Protein AF-A0A9P6T793-F1 (afdb_monomer_lite)

Structure (mmCIF, N/CA/C/O backbone):
data_AF-A0A9P6T793-F1
#
_entry.id   AF-A0A9P6T793-F1
#
loop_
_atom_site.group_PDB
_atom_site.id
_atom_site.type_symbol
_atom_site.label_atom_id
_atom_site.label_alt_id
_atom_site.label_comp_id
_atom_site.label_asym_id
_atom_site.label_entity_id
_atom_site.label_seq_id
_atom_site.pdbx_PDB_ins_code
_atom_site.Cartn_x
_atom_site.Cartn_y
_atom_site.Cartn_z
_atom_site.occupancy
_atom_site.B_iso_or_equiv
_atom_site.auth_seq_id
_atom_site.auth_comp_id
_atom_site.auth_asym_id
_atom_site.auth_atom_id
_atom_site.pdbx_PDB_model_num
ATOM 1 N N . MET A 1 1 ? -47.569 -2.067 13.791 1.00 36.16 1 MET A N 1
ATOM 2 C CA . MET A 1 1 ? -46.690 -1.179 14.582 1.00 36.16 1 MET A CA 1
ATOM 3 C C . MET A 1 1 ? -45.266 -1.324 14.057 1.00 36.16 1 MET A C 1
ATOM 5 O O . MET A 1 1 ? -44.635 -2.329 14.329 1.00 36.16 1 MET A O 1
ATOM 9 N N . ALA A 1 2 ? -44.793 -0.389 13.234 1.00 34.06 2 ALA A N 1
ATOM 10 C CA . ALA A 1 2 ? -43.406 -0.347 12.763 1.00 34.06 2 ALA A CA 1
ATOM 11 C C . ALA A 1 2 ? -43.008 1.129 12.680 1.00 34.06 2 ALA A C 1
ATOM 13 O O . ALA A 1 2 ? -43.330 1.826 11.715 1.00 34.06 2 ALA A O 1
ATOM 14 N N . SER A 1 3 ? -42.430 1.637 13.766 1.00 41.25 3 SER A N 1
ATOM 15 C CA . SER A 1 3 ? -42.046 3.039 13.875 1.00 41.25 3 SER A CA 1
ATOM 16 C C . SER A 1 3 ? -40.778 3.279 13.065 1.00 41.25 3 SER A C 1
ATOM 18 O O . SER A 1 3 ? -39.754 2.627 13.253 1.00 41.25 3 SER A O 1
ATOM 20 N N . LYS A 1 4 ? -40.918 4.202 12.117 1.00 40.28 4 LYS A N 1
ATOM 21 C CA . LYS A 1 4 ? -39.930 4.643 11.138 1.00 40.28 4 LYS A CA 1
ATOM 22 C C . LYS A 1 4 ? -38.638 5.082 11.833 1.00 40.28 4 LYS A C 1
ATOM 24 O O . LYS A 1 4 ? -38.672 5.860 12.782 1.00 40.28 4 LYS A O 1
ATOM 29 N N . GLY A 1 5 ? -37.511 4.587 11.326 1.00 37.44 5 GLY A N 1
ATOM 30 C CA . GLY A 1 5 ? -36.183 5.044 11.707 1.00 37.44 5 GLY A CA 1
ATOM 31 C C . GLY A 1 5 ? -35.968 6.483 11.253 1.00 37.44 5 GLY A C 1
ATOM 32 O O . GLY A 1 5 ? -35.900 6.758 10.057 1.00 37.44 5 GLY A O 1
ATOM 33 N N . THR A 1 6 ? -35.844 7.390 12.213 1.00 44.50 6 THR A N 1
ATOM 34 C CA . THR A 1 6 ? -35.349 8.746 11.980 1.00 44.50 6 THR A CA 1
ATOM 35 C C . THR A 1 6 ? -33.855 8.743 12.281 1.00 44.50 6 THR A C 1
ATOM 37 O O . THR A 1 6 ? -33.454 8.727 13.444 1.00 44.50 6 THR A O 1
ATOM 40 N N . CYS A 1 7 ? -33.005 8.749 11.254 1.00 42.16 7 CYS A N 1
ATOM 41 C CA . CYS A 1 7 ? -31.601 9.108 11.428 1.00 42.16 7 CYS A CA 1
ATOM 42 C C . CYS A 1 7 ? -31.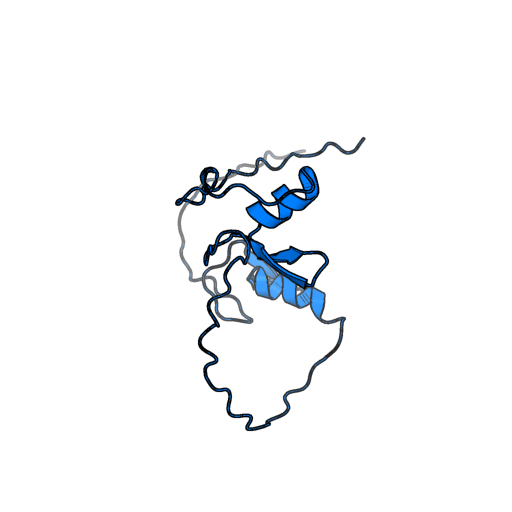507 10.635 11.542 1.00 42.16 7 CYS A C 1
ATOM 44 O O . CYS A 1 7 ? -31.394 11.356 10.553 1.00 42.16 7 CYS A O 1
ATOM 46 N N . ASN A 1 8 ? -31.587 11.133 12.776 1.00 40.97 8 ASN A N 1
ATOM 47 C CA . ASN A 1 8 ? -31.252 12.518 13.068 1.00 40.97 8 ASN A CA 1
ATOM 48 C C . ASN A 1 8 ? -29.737 12.702 12.930 1.00 40.97 8 ASN A C 1
ATOM 50 O O . ASN A 1 8 ? -28.957 12.267 13.776 1.00 40.97 8 ASN A O 1
ATOM 54 N N . ASN A 1 9 ? -29.346 13.381 11.851 1.00 55.94 9 ASN A N 1
ATOM 55 C CA . ASN A 1 9 ? -28.054 14.039 11.716 1.00 55.94 9 ASN A CA 1
ATOM 56 C C . ASN A 1 9 ? -27.981 15.172 12.745 1.00 55.94 9 ASN A C 1
ATOM 58 O O . ASN A 1 9 ? -28.383 16.298 12.462 1.00 55.94 9 ASN A O 1
ATOM 62 N N . ASN A 1 10 ? -27.487 14.872 13.945 1.00 40.34 10 ASN A N 1
ATOM 63 C CA . ASN A 1 10 ? -27.149 15.889 14.931 1.00 40.34 10 ASN A CA 1
ATOM 64 C C . ASN A 1 10 ? -25.674 15.748 15.312 1.00 40.34 10 ASN A C 1
ATOM 66 O O . ASN A 1 10 ? -25.259 14.848 16.040 1.00 40.34 10 ASN A O 1
ATOM 70 N N . LEU A 1 11 ? -24.876 16.625 14.714 1.00 61.06 11 LEU A N 1
ATOM 71 C CA . LEU A 1 11 ? -23.486 16.868 15.056 1.00 61.06 11 LEU A CA 1
ATOM 72 C C . LEU A 1 11 ? -23.424 17.549 16.437 1.00 61.06 11 LEU A C 1
ATOM 74 O O . LEU A 1 11 ? -24.121 18.541 16.634 1.00 61.06 11 LEU A O 1
ATOM 78 N N . LYS A 1 12 ? -22.501 17.072 17.295 1.00 52.62 12 LYS A N 1
ATOM 79 C CA . LYS A 1 12 ? -22.115 17.488 18.677 1.00 52.62 12 LYS A CA 1
ATOM 80 C C . LYS A 1 12 ? -22.649 16.494 19.721 1.00 52.62 12 LYS A C 1
ATOM 82 O O . LYS A 1 12 ? -23.844 16.288 19.823 1.00 52.62 12 LYS A O 1
ATOM 87 N N . VAL A 1 13 ? -21.811 15.795 20.491 1.00 45.38 13 VAL A N 1
ATOM 88 C CA . VAL A 1 13 ? -20.823 16.341 21.436 1.00 45.38 13 VAL A CA 1
ATOM 89 C C . VAL A 1 13 ? -19.547 15.486 21.455 1.00 45.38 13 VAL A C 1
ATOM 91 O O . VAL A 1 13 ? -19.598 14.270 21.606 1.00 45.38 13 VAL A O 1
ATOM 94 N N . ILE A 1 14 ? -18.392 16.144 21.332 1.00 50.97 14 ILE A N 1
ATOM 95 C CA . ILE A 1 14 ? -17.057 15.561 21.506 1.00 50.97 14 ILE A CA 1
ATOM 96 C C . ILE A 1 14 ? -16.823 15.378 23.013 1.00 50.97 14 ILE A C 1
ATOM 98 O O . ILE A 1 14 ? -16.216 16.224 23.663 1.00 50.97 14 ILE A O 1
ATOM 102 N N . THR A 1 15 ? -17.313 14.289 23.598 1.00 55.25 15 THR A N 1
ATOM 103 C CA . THR A 1 15 ? -16.654 13.713 24.776 1.00 55.25 15 THR A CA 1
ATOM 104 C C . THR A 1 15 ? -15.657 12.702 24.227 1.00 55.25 15 THR A C 1
ATOM 106 O O . THR A 1 15 ? -16.036 11.818 23.461 1.00 55.25 15 THR A O 1
ATOM 109 N N . LYS A 1 16 ? -14.359 12.898 24.500 1.00 62.66 16 LYS A N 1
ATOM 110 C CA . LYS A 1 16 ? -13.258 12.085 23.951 1.00 62.66 16 LYS A CA 1
ATOM 111 C C . LYS A 1 16 ? -13.519 10.604 24.224 1.00 62.66 16 LYS A C 1
ATOM 113 O O . LYS A 1 16 ? -13.211 10.106 25.301 1.00 62.66 16 LYS A O 1
ATOM 118 N N . THR A 1 17 ? -14.114 9.905 23.266 1.00 76.25 17 THR A N 1
ATOM 119 C CA . THR A 1 17 ? -14.327 8.470 23.377 1.00 76.25 17 THR A CA 1
ATOM 120 C C . THR A 1 17 ? -12.970 7.835 23.114 1.00 76.25 17 THR A C 1
ATOM 122 O O . THR A 1 17 ? -12.422 7.992 22.026 1.00 76.25 17 THR A O 1
ATOM 125 N N . SER A 1 18 ? -12.379 7.219 24.134 1.00 86.75 18 SER A N 1
ATOM 126 C CA . SER A 1 18 ? -11.096 6.530 24.032 1.00 86.75 18 SER A CA 1
ATOM 127 C C . SER A 1 18 ? -11.289 5.033 24.233 1.00 86.75 18 SER A C 1
ATOM 129 O O . SER A 1 18 ? -12.187 4.581 24.944 1.00 86.75 18 SER A O 1
ATOM 131 N N . CYS A 1 19 ? -10.454 4.245 23.564 1.00 86.62 19 CYS A N 1
ATOM 132 C CA . CYS A 1 19 ? -10.440 2.803 23.745 1.00 86.62 19 CYS A CA 1
ATOM 133 C C . CYS A 1 19 ? -9.941 2.459 25.149 1.00 86.62 19 CYS A C 1
ATOM 135 O O . CYS A 1 19 ? -8.832 2.846 25.510 1.00 86.62 19 CYS A O 1
ATOM 137 N N . VAL A 1 20 ? -10.691 1.655 25.900 1.00 87.69 20 VAL A N 1
ATOM 138 C CA . VAL A 1 20 ? -10.273 1.228 27.249 1.00 87.69 20 VAL A CA 1
ATOM 139 C C . VAL A 1 20 ? -9.021 0.339 27.258 1.00 87.69 20 VAL A C 1
ATOM 141 O O . VAL A 1 20 ? -8.3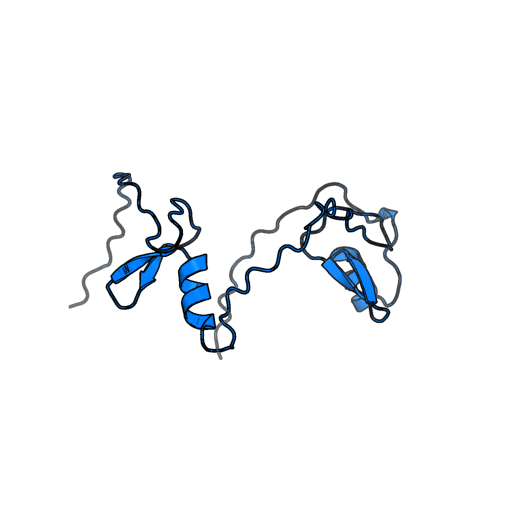55 0.246 28.279 1.00 87.69 20 VAL A O 1
ATOM 144 N N . ASN A 1 21 ? -8.680 -0.300 26.131 1.00 80.88 21 ASN A N 1
ATOM 145 C CA . ASN A 1 21 ? -7.555 -1.240 26.043 1.00 80.88 21 ASN A CA 1
ATOM 146 C C . ASN A 1 21 ? -6.258 -0.613 25.495 1.00 80.88 21 ASN A C 1
ATOM 148 O O . ASN A 1 21 ? -5.172 -1.084 25.803 1.00 80.88 21 ASN A O 1
ATOM 152 N N . CYS A 1 22 ? -6.343 0.429 24.663 1.00 82.12 22 CYS A N 1
ATOM 153 C CA . CYS A 1 22 ? -5.153 1.056 24.064 1.00 82.12 22 CYS A CA 1
ATOM 154 C C . CYS A 1 22 ? -5.143 2.586 24.117 1.00 82.12 22 CYS A C 1
ATOM 156 O O . CYS A 1 22 ? -4.231 3.209 23.584 1.00 82.12 22 CYS A O 1
ATOM 158 N N . GLY A 1 23 ? -6.174 3.209 24.686 1.00 81.56 23 GLY A N 1
ATOM 159 C CA . GLY A 1 23 ? -6.267 4.660 24.818 1.00 81.56 23 GLY A CA 1
ATOM 160 C C . GLY A 1 23 ? -6.478 5.428 23.513 1.00 81.56 23 GLY A C 1
ATOM 161 O O . GLY A 1 23 ? -6.656 6.641 23.581 1.00 81.56 23 GLY A O 1
ATOM 162 N N . THR A 1 24 ? -6.501 4.774 22.339 1.00 79.88 24 THR A N 1
ATOM 163 C CA . THR A 1 24 ? -6.706 5.495 21.072 1.00 79.88 24 THR A CA 1
ATOM 164 C C . THR A 1 24 ? -8.004 6.286 21.120 1.00 79.88 24 THR A C 1
ATOM 166 O O . THR A 1 24 ? -9.023 5.760 21.562 1.00 79.88 24 THR A O 1
ATOM 169 N N . THR A 1 25 ? -7.962 7.532 20.664 1.00 85.62 25 THR A N 1
ATOM 170 C CA . THR A 1 25 ? -9.132 8.402 20.478 1.00 85.62 25 THR A CA 1
ATOM 171 C C . THR A 1 25 ? -9.630 8.393 19.037 1.00 85.62 25 THR A C 1
ATOM 173 O O . THR A 1 25 ? -10.648 9.006 18.726 1.00 85.62 25 THR A O 1
ATOM 176 N N . GLU A 1 26 ? -8.919 7.697 18.150 1.00 79.81 26 GLU A N 1
ATOM 177 C CA . GLU A 1 26 ? -9.219 7.624 16.728 1.00 79.81 26 GLU A CA 1
ATOM 178 C C . GLU A 1 26 ? -9.250 6.166 16.284 1.00 79.81 26 GLU A C 1
ATOM 180 O O . GLU A 1 26 ? -8.320 5.381 16.497 1.00 79.81 26 GLU A O 1
ATOM 185 N N . THR A 1 27 ? -10.360 5.772 15.675 1.00 80.88 27 THR A N 1
ATOM 186 C CA . THR A 1 27 ? -10.518 4.439 15.111 1.00 80.88 27 THR A CA 1
ATOM 187 C C . THR A 1 27 ? -11.584 4.478 14.021 1.00 80.88 27 THR A C 1
ATOM 189 O O . THR A 1 27 ? -12.581 5.185 14.174 1.00 80.88 27 THR A O 1
ATOM 192 N N . PRO A 1 28 ? -11.403 3.745 12.908 1.00 83.69 28 PRO A N 1
ATOM 193 C CA . PRO A 1 28 ? -12.362 3.750 11.803 1.00 83.69 28 PRO A CA 1
ATOM 194 C C . PRO A 1 28 ? -13.733 3.171 12.184 1.00 83.69 28 PRO A C 1
ATOM 196 O O . PRO A 1 28 ? -14.707 3.411 11.476 1.00 83.69 28 PRO A O 1
ATOM 199 N N . LEU A 1 29 ? -13.815 2.411 13.282 1.00 83.19 29 LEU A N 1
ATOM 200 C CA . LEU A 1 29 ? -15.060 1.886 13.830 1.00 83.19 29 LEU A CA 1
ATOM 201 C C . LEU A 1 29 ? -14.911 1.632 15.334 1.00 83.19 29 LEU A C 1
ATOM 203 O O . LEU A 1 29 ? -13.989 0.940 15.765 1.00 83.19 29 LEU A O 1
ATOM 207 N N . TRP A 1 30 ? -15.838 2.160 16.129 1.00 87.25 30 TRP A N 1
ATOM 208 C CA . TRP A 1 30 ? -15.938 1.851 17.554 1.00 87.25 30 TRP A CA 1
ATOM 209 C C . TRP A 1 30 ? -16.756 0.577 17.764 1.00 87.25 30 TRP A C 1
ATOM 211 O O . TRP A 1 30 ? -17.829 0.417 17.182 1.00 87.25 30 TRP A O 1
ATOM 221 N N . ARG A 1 31 ? -16.249 -0.325 18.603 1.00 87.06 31 ARG A N 1
ATOM 222 C CA . ARG A 1 31 ? -16.909 -1.573 19.009 1.00 87.06 31 ARG A CA 1
ATOM 223 C C . ARG A 1 31 ? -17.180 -1.542 20.518 1.00 87.06 31 ARG A C 1
ATOM 225 O O . ARG A 1 31 ? -16.642 -0.692 21.230 1.00 87.06 31 ARG A O 1
ATOM 232 N N . ARG A 1 32 ? -18.015 -2.462 21.006 1.00 86.44 32 ARG A N 1
ATOM 233 C CA . ARG A 1 32 ? -18.242 -2.692 22.441 1.00 86.44 32 ARG A CA 1
ATOM 234 C C . ARG A 1 32 ? -17.802 -4.102 22.810 1.00 86.44 32 ARG A C 1
ATOM 236 O O . ARG A 1 32 ? -18.000 -5.012 22.007 1.00 86.44 32 ARG A O 1
ATOM 243 N N . ASP A 1 33 ? -17.181 -4.257 23.973 1.00 80.50 33 ASP A N 1
ATOM 244 C CA . ASP A 1 33 ? -16.890 -5.576 24.540 1.00 80.50 33 ASP A CA 1
ATOM 245 C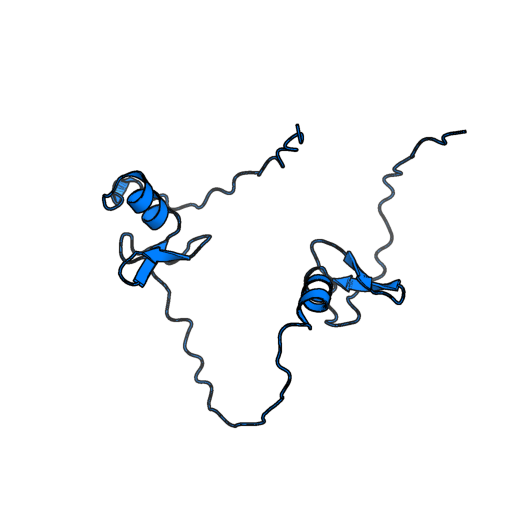 C . ASP A 1 33 ? -18.145 -6.210 25.177 1.00 80.50 33 ASP A C 1
ATOM 247 O O . ASP A 1 33 ? -19.237 -5.632 25.157 1.00 80.50 33 ASP A O 1
ATOM 251 N N . SER A 1 34 ? -17.987 -7.410 25.740 1.00 80.75 34 SER A N 1
ATOM 252 C CA . SER A 1 34 ? -19.041 -8.149 26.450 1.00 80.75 34 SER A CA 1
ATOM 253 C C . SER A 1 34 ? -19.566 -7.440 27.705 1.00 80.75 34 SER A C 1
ATOM 255 O O . SER A 1 34 ? -20.652 -7.767 28.170 1.00 80.75 34 SER A O 1
ATOM 257 N N . GLU A 1 35 ? -18.826 -6.467 28.241 1.00 80.81 35 GLU A N 1
ATOM 258 C CA . GLU A 1 35 ? -19.213 -5.633 29.388 1.00 80.81 35 GLU A CA 1
ATOM 259 C C . GLU A 1 35 ? -19.800 -4.275 28.948 1.00 80.81 35 GLU A C 1
ATOM 261 O O . GLU A 1 35 ? -20.157 -3.440 29.779 1.00 80.81 35 GLU A O 1
ATOM 266 N N . GLY A 1 36 ? -19.911 -4.029 27.637 1.00 80.25 36 GLY A N 1
ATOM 267 C CA . GLY A 1 36 ? -20.450 -2.798 27.060 1.00 80.25 36 GLY A CA 1
ATOM 268 C C . GLY A 1 36 ? -19.465 -1.623 26.980 1.00 80.25 36 GLY A C 1
ATOM 269 O O . GLY A 1 36 ? -19.875 -0.529 26.556 1.00 80.25 36 GLY A O 1
ATOM 270 N N . LYS A 1 37 ? -18.186 -1.819 27.332 1.00 84.38 37 LYS A N 1
ATOM 271 C CA . LYS A 1 37 ? -17.134 -0.790 27.286 1.00 84.38 37 LYS A CA 1
ATOM 272 C C . LYS A 1 37 ? -16.666 -0.540 25.856 1.00 84.38 37 LYS A C 1
ATOM 274 O O . LYS A 1 37 ? -16.607 -1.440 25.020 1.00 84.38 37 LYS A O 1
ATOM 279 N N . THR A 1 38 ? -16.313 0.713 25.577 1.00 86.81 38 THR A N 1
ATOM 280 C CA . THR A 1 38 ? -15.922 1.152 24.235 1.00 86.81 38 THR A CA 1
ATOM 281 C C . THR A 1 38 ? -14.484 0.748 23.910 1.00 86.81 38 THR A C 1
ATOM 283 O O . THR A 1 38 ? -13.532 1.163 24.575 1.00 86.81 38 THR A O 1
ATOM 286 N N . ILE A 1 39 ? -14.322 -0.020 22.836 1.00 89.69 39 ILE A N 1
ATOM 287 C CA . ILE A 1 39 ? -13.028 -0.475 22.320 1.00 89.69 39 ILE A CA 1
ATOM 288 C C . ILE A 1 39 ? -12.874 -0.093 20.846 1.00 89.69 39 ILE A C 1
ATOM 290 O O . ILE A 1 39 ? -13.850 0.034 20.105 1.00 89.69 39 ILE A O 1
ATOM 294 N N . CYS A 1 40 ? -11.638 0.109 20.395 1.00 90.19 40 CYS A N 1
ATOM 295 C CA . CYS A 1 40 ? -11.366 0.430 18.996 1.00 90.19 40 CYS A CA 1
ATOM 296 C C . CYS A 1 40 ? -11.464 -0.804 18.088 1.00 90.19 40 CYS A C 1
ATOM 298 O O . CYS A 1 40 ? -11.386 -1.937 18.569 1.00 90.19 40 CYS A O 1
ATOM 300 N N . ASN A 1 41 ? -11.573 -0.598 16.769 1.00 84.50 41 ASN A N 1
ATOM 301 C CA . ASN A 1 41 ? -11.657 -1.698 15.804 1.00 84.50 41 ASN A CA 1
ATOM 302 C C . ASN A 1 41 ? -10.493 -2.691 15.949 1.00 84.50 41 ASN A C 1
ATOM 304 O O . ASN A 1 41 ? -10.720 -3.893 15.967 1.00 84.50 41 ASN A O 1
ATOM 308 N N . ALA A 1 42 ? -9.268 -2.184 16.133 1.00 82.94 42 ALA A N 1
ATOM 309 C CA . ALA A 1 42 ? -8.077 -3.013 16.303 1.00 82.94 42 ALA A CA 1
ATOM 310 C C . ALA A 1 42 ? -8.120 -3.843 17.598 1.00 82.94 42 ALA A C 1
ATOM 312 O O . ALA A 1 42 ? -7.780 -5.020 17.591 1.00 82.94 42 ALA A O 1
ATOM 313 N N . CYS A 1 43 ? -8.571 -3.263 18.715 1.00 82.44 43 CYS A N 1
ATOM 314 C CA . CYS A 1 43 ? -8.699 -3.999 19.974 1.00 82.44 43 CYS A CA 1
ATOM 315 C C . CYS A 1 43 ? -9.855 -5.003 19.950 1.00 82.44 43 CYS A C 1
ATOM 317 O O . CYS A 1 43 ? -9.720 -6.066 20.545 1.00 82.44 43 CYS A O 1
ATOM 319 N N . GLY A 1 44 ? -10.953 -4.692 19.256 1.00 82.62 44 GLY A N 1
ATOM 320 C CA . GLY A 1 44 ? -12.064 -5.625 19.069 1.00 82.62 44 GLY A CA 1
ATOM 321 C C . GLY A 1 44 ? -11.696 -6.808 18.179 1.00 82.62 44 GLY A C 1
ATOM 322 O O . GLY A 1 44 ? -12.008 -7.941 18.521 1.00 82.62 44 GLY A O 1
ATOM 323 N N . GLU A 1 45 ? -10.966 -6.574 17.088 1.00 74.75 45 GLU A N 1
ATOM 324 C CA . GLU A 1 45 ? -10.471 -7.653 16.220 1.00 74.75 45 GLU A CA 1
ATOM 325 C C . GLU A 1 45 ? -9.385 -8.502 16.906 1.00 74.75 45 GLU A C 1
ATOM 327 O O . GLU A 1 45 ? -9.315 -9.710 16.689 1.00 74.75 45 GLU A O 1
ATOM 332 N N . ASN A 1 46 ? -8.582 -7.911 17.799 1.00 66.19 46 ASN A N 1
ATOM 333 C CA . ASN A 1 46 ? -7.623 -8.654 18.625 1.00 66.19 46 ASN A CA 1
ATOM 334 C C . ASN A 1 46 ? -8.284 -9.477 19.747 1.00 66.19 46 ASN A C 1
ATOM 336 O O . ASN A 1 46 ? -7.662 -10.415 20.245 1.00 66.19 46 ASN A O 1
ATOM 340 N N . TYR A 1 47 ? -9.521 -9.158 20.146 1.00 62.19 47 TYR A N 1
ATOM 341 C CA . TYR A 1 47 ? -10.266 -9.926 21.151 1.00 62.19 47 TYR A CA 1
ATOM 342 C C . TYR A 1 47 ? -10.648 -11.323 20.628 1.00 62.19 47 TYR A C 1
ATOM 344 O O . TYR A 1 47 ? -10.640 -12.286 21.388 1.00 62.19 47 TYR A O 1
ATOM 352 N N . ASP A 1 48 ? -10.878 -11.443 19.317 1.00 55.03 48 ASP A N 1
ATOM 353 C CA . ASP A 1 48 ? -11.262 -12.685 18.624 1.00 55.03 48 ASP A CA 1
ATOM 354 C C . ASP A 1 48 ? -10.052 -13.588 18.283 1.00 55.03 48 ASP A C 1
ATOM 356 O O . ASP A 1 48 ? -10.173 -14.779 18.017 1.00 55.03 48 ASP A O 1
ATOM 360 N N . ARG A 1 49 ? -8.825 -13.048 18.339 1.00 52.03 49 ARG A N 1
ATOM 361 C CA . ARG A 1 49 ? -7.591 -13.806 18.048 1.00 52.03 49 ARG A CA 1
ATOM 362 C C . ARG A 1 49 ? -6.943 -14.490 19.252 1.00 52.03 49 ARG A C 1
ATOM 364 O O . ARG A 1 49 ? -5.934 -15.169 19.084 1.00 52.03 49 ARG A O 1
ATOM 371 N N . ARG A 1 50 ? -7.503 -14.363 20.459 1.00 54.78 50 ARG A N 1
ATOM 372 C CA . ARG A 1 50 ? -6.914 -14.946 21.683 1.00 54.78 50 ARG A CA 1
ATOM 373 C C . ARG A 1 50 ? -7.061 -16.469 21.825 1.00 54.78 50 ARG A C 1
ATOM 375 O O . ARG A 1 50 ? -6.559 -17.011 22.802 1.00 54.78 50 ARG A O 1
ATOM 382 N N . LEU A 1 51 ? -7.665 -17.173 20.862 1.00 54.03 51 LEU A N 1
ATOM 383 C CA . LEU A 1 51 ? -7.696 -18.647 20.836 1.00 54.03 51 LEU A CA 1
ATOM 384 C C . LEU A 1 51 ? -6.645 -19.298 19.920 1.00 54.03 51 LEU A C 1
ATOM 386 O O . LEU A 1 51 ? -6.692 -20.505 19.707 1.00 54.03 51 LEU A O 1
ATOM 390 N N . ILE A 1 52 ? -5.652 -18.549 19.430 1.00 50.31 52 ILE A N 1
ATOM 391 C CA . ILE A 1 52 ? -4.418 -19.146 18.897 1.00 50.31 52 ILE A CA 1
ATOM 392 C C . ILE A 1 52 ? -3.235 -18.537 19.658 1.00 50.31 52 ILE A C 1
ATOM 394 O O . ILE A 1 52 ? -2.752 -17.459 19.328 1.00 50.31 52 ILE A O 1
ATOM 398 N N . SER A 1 53 ? -2.866 -19.237 20.738 1.00 45.53 53 SER A N 1
ATOM 399 C CA . SER A 1 53 ? -1.544 -19.331 21.389 1.00 45.53 53 SER A CA 1
ATOM 400 C C . SER A 1 53 ? -0.463 -18.385 20.832 1.00 45.53 53 SER A C 1
ATOM 402 O O . SER A 1 53 ? -0.062 -18.533 19.681 1.00 45.53 53 SER A O 1
ATOM 404 N N . THR A 1 54 ? 0.113 -17.454 21.591 1.00 44.66 54 THR A N 1
ATOM 405 C CA . THR A 1 54 ? 0.811 -17.694 22.863 1.00 44.66 54 THR A CA 1
ATOM 406 C C . THR A 1 54 ? 0.960 -16.398 23.688 1.00 44.66 54 THR A C 1
ATOM 408 O O . THR A 1 54 ? 1.178 -15.326 23.120 1.00 44.66 54 THR A O 1
ATOM 411 N N . PRO A 1 55 ? 0.909 -16.467 25.031 1.00 60.72 55 PRO A N 1
ATOM 412 C CA . PRO A 1 55 ? 1.383 -15.414 25.921 1.00 60.72 55 PRO A CA 1
ATOM 413 C C . PRO A 1 55 ? 2.740 -15.816 26.521 1.00 60.72 55 PRO A C 1
ATOM 415 O O . PRO A 1 55 ? 2.804 -16.840 27.189 1.00 60.72 55 PRO A O 1
ATOM 418 N N . PHE A 1 56 ? 3.807 -15.029 26.358 1.00 40.78 56 PHE A N 1
ATOM 419 C CA . PHE A 1 56 ? 4.814 -14.918 27.423 1.00 40.78 56 PHE A CA 1
ATOM 420 C C . PHE A 1 56 ? 5.745 -13.724 27.202 1.00 40.78 56 PHE A C 1
ATOM 422 O O . PHE A 1 56 ? 6.532 -13.676 26.261 1.00 40.78 56 PHE A O 1
ATOM 429 N N . THR A 1 57 ? 5.657 -12.762 28.111 1.00 48.56 57 THR A N 1
ATOM 430 C CA . THR A 1 57 ? 6.727 -11.821 28.429 1.00 48.56 57 THR A CA 1
ATOM 431 C C . THR A 1 57 ? 7.976 -12.610 28.825 1.00 48.56 57 THR A C 1
ATOM 433 O O . THR A 1 57 ? 8.024 -13.171 29.917 1.00 48.56 57 THR A O 1
ATOM 436 N N . PHE A 1 58 ? 8.982 -12.662 27.954 1.00 41.53 58 PHE A N 1
ATOM 437 C CA . PHE A 1 58 ? 10.330 -13.081 28.324 1.00 41.53 58 PHE A CA 1
ATOM 438 C C . PHE A 1 58 ? 11.230 -11.850 28.236 1.00 41.53 58 PHE A C 1
ATOM 440 O O . PHE A 1 58 ? 11.468 -11.325 27.149 1.00 41.53 58 PHE A O 1
ATOM 447 N N . SER A 1 59 ? 11.661 -11.343 29.391 1.00 51.84 59 SER A N 1
ATOM 448 C CA . SER A 1 59 ? 12.660 -10.281 29.487 1.00 51.84 59 SER A CA 1
ATOM 449 C C . SER A 1 59 ? 13.991 -10.830 28.984 1.00 51.84 59 SER A C 1
ATOM 451 O O . SER A 1 59 ? 14.698 -11.513 29.720 1.00 51.84 59 SER A O 1
ATOM 453 N N . PHE A 1 60 ? 14.313 -10.571 27.721 1.00 42.59 60 PHE A N 1
ATOM 454 C CA . PHE A 1 60 ? 15.624 -10.858 27.158 1.00 42.59 60 PHE A CA 1
ATOM 455 C C . PHE A 1 60 ? 16.177 -9.573 26.549 1.00 42.59 60 PHE A C 1
ATOM 457 O O . PHE A 1 60 ? 15.553 -8.988 25.662 1.00 42.59 60 PHE A O 1
ATOM 464 N N . GLU A 1 61 ? 17.332 -9.130 27.047 1.00 49.44 61 GLU A N 1
ATOM 465 C CA . GLU A 1 61 ? 18.104 -7.996 26.530 1.00 49.44 61 GLU A CA 1
ATOM 466 C C . GLU A 1 61 ? 18.719 -8.341 25.164 1.00 49.44 61 GLU A C 1
ATOM 468 O O . GLU A 1 61 ? 19.933 -8.445 25.006 1.00 49.44 61 GLU A O 1
ATOM 473 N N . PHE A 1 62 ? 17.883 -8.546 24.144 1.00 43.66 62 PHE A N 1
ATOM 474 C CA . PHE A 1 62 ? 18.365 -8.502 22.771 1.00 43.66 62 PHE A CA 1
ATOM 475 C C . PHE A 1 62 ? 18.413 -7.042 22.346 1.00 43.66 62 PHE A C 1
ATOM 477 O O . PHE A 1 62 ? 17.376 -6.404 22.167 1.00 43.66 62 PHE A O 1
ATOM 484 N N . GLY A 1 63 ? 19.638 -6.535 22.189 1.00 47.72 63 GLY A N 1
ATOM 485 C CA . GLY A 1 63 ? 19.926 -5.309 21.460 1.00 47.72 63 GLY A CA 1
ATOM 486 C C . GLY A 1 63 ? 19.243 -5.353 20.098 1.00 47.72 63 GLY A C 1
ATOM 487 O O . GLY A 1 63 ? 19.732 -5.966 19.153 1.00 47.72 63 GLY A O 1
ATOM 488 N N . GLY A 1 64 ? 18.071 -4.733 20.023 1.00 41.72 64 GLY A N 1
ATOM 489 C CA . GLY A 1 64 ? 17.384 -4.445 18.784 1.00 41.72 64 GLY A CA 1
ATOM 490 C C . GLY A 1 64 ? 18.011 -3.196 18.209 1.00 41.72 64 GLY A C 1
ATOM 491 O O . GLY A 1 64 ? 17.515 -2.097 18.442 1.00 41.72 64 GLY A O 1
ATOM 492 N N . GLU A 1 65 ? 19.119 -3.381 17.492 1.00 44.50 65 GLU A N 1
ATOM 493 C CA . GLU A 1 65 ? 19.517 -2.469 16.430 1.00 44.50 65 GLU A CA 1
ATOM 494 C C . GLU A 1 65 ? 18.244 -2.037 15.701 1.00 44.50 65 GLU A C 1
ATOM 496 O O . GLU A 1 65 ? 17.428 -2.876 15.300 1.00 44.50 65 GLU A O 1
ATOM 501 N N . GLU A 1 66 ? 18.032 -0.727 15.595 1.00 53.91 66 GLU A N 1
ATOM 502 C CA . GLU A 1 66 ? 17.105 -0.170 14.629 1.00 53.91 66 GLU A CA 1
ATOM 503 C C . GLU A 1 66 ? 17.594 -0.680 13.273 1.00 53.91 66 GLU A C 1
ATOM 505 O O . GLU A 1 66 ? 18.446 -0.067 12.634 1.00 53.91 66 GLU A O 1
ATOM 510 N N . VAL A 1 67 ? 17.116 -1.856 12.852 1.00 50.97 67 VAL A N 1
ATOM 511 C CA . VAL A 1 67 ? 17.289 -2.314 11.484 1.00 50.97 67 VAL A CA 1
ATOM 512 C C . VAL A 1 67 ? 16.449 -1.332 10.704 1.00 50.97 67 VAL A C 1
ATOM 514 O O . VAL A 1 67 ? 15.241 -1.525 10.546 1.00 50.97 67 VAL A O 1
ATOM 517 N N . ALA A 1 68 ? 17.095 -0.231 10.320 1.00 52.47 68 ALA A N 1
ATOM 518 C CA . ALA A 1 68 ? 16.585 0.804 9.458 1.00 52.47 68 ALA A CA 1
ATOM 519 C C . ALA A 1 68 ? 15.835 0.072 8.366 1.00 52.47 68 ALA A C 1
ATOM 521 O O . ALA A 1 68 ? 16.484 -0.609 7.573 1.00 52.47 68 ALA A O 1
ATOM 522 N N . LEU A 1 69 ? 14.495 0.113 8.445 1.00 54.56 69 LEU A N 1
ATOM 523 C CA . LEU A 1 69 ? 13.550 -0.667 7.651 1.00 54.56 69 LEU A CA 1
ATOM 524 C C . LEU A 1 69 ? 14.114 -0.809 6.248 1.00 54.56 69 LEU A C 1
ATOM 526 O O . LEU A 1 69 ? 13.980 0.115 5.441 1.00 54.56 69 LEU A O 1
ATOM 530 N N . GLY A 1 70 ? 14.821 -1.923 6.013 1.00 53.84 70 GLY A N 1
ATOM 531 C CA . GLY A 1 70 ? 15.669 -2.078 4.841 1.00 53.84 70 GLY A CA 1
ATOM 532 C C . GLY A 1 70 ? 14.757 -1.862 3.663 1.00 53.84 70 GLY A C 1
ATOM 533 O O . GLY A 1 70 ? 13.771 -2.588 3.545 1.00 53.84 70 GLY A O 1
ATOM 534 N N . ALA A 1 71 ? 14.977 -0.773 2.924 1.00 67.38 71 ALA A N 1
ATOM 535 C CA . ALA A 1 71 ? 13.964 -0.185 2.064 1.00 67.38 71 ALA A CA 1
ATOM 536 C C . ALA A 1 71 ? 13.489 -1.223 1.045 1.00 67.38 71 ALA A C 1
ATOM 538 O O . ALA A 1 71 ? 14.106 -1.386 -0.007 1.00 67.38 71 ALA A O 1
ATOM 539 N N . THR A 1 72 ? 12.411 -1.938 1.386 1.00 82.19 72 THR A N 1
ATOM 540 C CA . THR A 1 72 ? 11.885 -3.023 0.564 1.00 82.19 72 THR A CA 1
ATOM 541 C C . THR A 1 72 ? 11.608 -2.438 -0.807 1.00 82.19 72 THR A C 1
ATOM 543 O O . THR A 1 72 ? 10.902 -1.437 -0.951 1.00 82.19 72 THR A O 1
ATOM 546 N N . CYS A 1 73 ? 12.275 -2.986 -1.816 1.00 89.12 73 CYS A N 1
ATOM 547 C CA . CYS A 1 73 ? 12.198 -2.506 -3.178 1.00 89.12 73 CYS A CA 1
ATOM 548 C C . CYS A 1 73 ? 11.756 -3.657 -4.070 1.00 89.12 73 CYS A C 1
ATOM 550 O O . CYS A 1 73 ? 12.067 -4.823 -3.845 1.00 89.12 73 CYS A O 1
ATOM 552 N N . CYS A 1 74 ? 10.943 -3.335 -5.066 1.00 89.38 74 CYS A N 1
ATOM 553 C CA . CYS A 1 74 ? 10.540 -4.330 -6.042 1.00 89.38 74 CYS A CA 1
ATOM 554 C C . CYS A 1 74 ? 11.720 -4.660 -6.953 1.00 89.38 74 CYS A C 1
ATOM 556 O O . CYS A 1 74 ? 12.219 -3.760 -7.621 1.00 89.38 74 CYS A O 1
ATOM 558 N N . GLU A 1 75 ? 12.065 -5.933 -7.093 1.00 88.81 75 GLU A N 1
ATOM 559 C CA . GLU A 1 75 ? 13.186 -6.355 -7.947 1.00 88.81 75 GLU A CA 1
ATOM 560 C C . GLU A 1 75 ? 12.948 -6.057 -9.436 1.00 88.81 75 GLU A C 1
ATOM 562 O O . GLU A 1 75 ? 13.867 -5.727 -10.171 1.00 88.81 75 GLU A O 1
ATOM 567 N N . ASN A 1 76 ? 11.690 -6.070 -9.886 1.00 87.31 76 ASN A N 1
ATOM 568 C CA . ASN A 1 76 ? 11.362 -5.795 -11.284 1.00 87.31 76 ASN A CA 1
ATOM 569 C C . ASN A 1 76 ? 11.343 -4.297 -11.653 1.00 87.31 76 ASN A C 1
ATOM 571 O O . ASN A 1 76 ? 11.683 -3.944 -12.775 1.00 87.31 76 ASN A O 1
ATOM 575 N N . CYS A 1 77 ? 10.890 -3.409 -10.760 1.00 87.12 77 CYS A N 1
ATOM 576 C CA . CYS A 1 77 ? 10.684 -1.989 -11.105 1.00 87.12 77 CYS A CA 1
ATOM 577 C C . CYS A 1 77 ? 11.300 -0.986 -10.122 1.00 87.12 77 CYS A C 1
ATOM 579 O O . CYS A 1 77 ? 11.066 0.224 -10.246 1.00 87.12 77 CYS A O 1
ATOM 581 N N . GLY A 1 78 ? 12.004 -1.469 -9.099 1.00 88.00 78 GLY A N 1
ATOM 582 C CA . GLY A 1 78 ? 12.668 -0.670 -8.071 1.00 88.00 78 GLY A CA 1
ATOM 583 C C . GLY A 1 78 ? 11.736 0.188 -7.214 1.00 88.00 78 GLY A C 1
ATOM 584 O O . GLY A 1 78 ? 12.204 1.081 -6.514 1.00 88.00 78 GLY A O 1
ATOM 585 N N . THR A 1 79 ? 10.408 0.009 -7.288 1.00 87.31 79 THR A N 1
ATOM 586 C CA . THR A 1 79 ? 9.501 0.821 -6.464 1.00 87.31 79 THR A CA 1
ATOM 587 C C . THR A 1 79 ? 9.722 0.499 -4.996 1.00 87.31 79 THR A C 1
ATOM 589 O O . THR A 1 79 ? 9.748 -0.673 -4.637 1.00 87.31 79 THR A O 1
ATOM 592 N N . LYS A 1 80 ? 9.859 1.541 -4.174 1.00 89.56 80 LYS A N 1
ATOM 593 C CA . LYS A 1 80 ? 9.935 1.453 -2.707 1.00 89.56 80 LYS A CA 1
ATOM 594 C C . LYS A 1 80 ? 8.569 1.648 -2.046 1.00 89.56 80 LYS A C 1
ATOM 596 O O . LYS A 1 80 ? 8.412 1.502 -0.843 1.00 89.56 80 LYS A O 1
ATOM 601 N N . THR A 1 81 ? 7.559 1.991 -2.844 1.00 85.06 81 THR A N 1
ATOM 602 C CA . THR A 1 81 ? 6.194 2.221 -2.379 1.00 85.06 81 THR A CA 1
ATOM 603 C C . THR A 1 81 ? 5.245 1.324 -3.158 1.00 85.06 81 THR A C 1
ATOM 605 O O . THR A 1 81 ? 5.221 1.322 -4.393 1.00 85.06 81 THR A O 1
ATOM 608 N N . THR A 1 82 ? 4.446 0.550 -2.434 1.00 88.12 82 THR A N 1
ATOM 609 C CA . THR A 1 82 ? 3.389 -0.295 -2.990 1.00 88.12 82 THR A CA 1
ATOM 610 C C . THR A 1 82 ? 2.310 -0.495 -1.929 1.00 88.12 82 THR A C 1
ATOM 612 O O . THR A 1 82 ? 2.635 -0.582 -0.749 1.00 88.12 82 THR A O 1
ATOM 615 N N . PRO A 1 83 ? 1.023 -0.577 -2.307 1.00 86.62 83 PRO A N 1
ATOM 616 C CA . PRO A 1 83 ? -0.049 -0.856 -1.350 1.00 86.62 83 PRO A CA 1
ATOM 617 C C . PRO A 1 83 ? -0.002 -2.285 -0.786 1.00 86.62 83 PRO A C 1
ATOM 619 O O . PRO A 1 83 ? -0.635 -2.562 0.223 1.00 86.62 83 PRO A O 1
ATOM 622 N N . LEU A 1 84 ? 0.692 -3.199 -1.468 1.00 87.81 84 LEU A N 1
ATOM 623 C CA . LEU A 1 84 ? 0.885 -4.581 -1.042 1.00 87.81 84 LEU A CA 1
ATOM 624 C C . LEU A 1 84 ? 2.208 -5.093 -1.612 1.00 87.81 84 LEU A C 1
ATOM 626 O O . LEU A 1 84 ? 2.469 -4.936 -2.812 1.00 87.81 84 LEU A O 1
ATOM 630 N N . TRP A 1 85 ? 3.026 -5.700 -0.763 1.00 90.81 85 TRP A N 1
ATOM 631 C CA . TRP A 1 85 ? 4.198 -6.462 -1.179 1.00 90.81 85 TRP A CA 1
ATOM 632 C C . TRP A 1 85 ? 3.784 -7.895 -1.504 1.00 90.81 85 TRP A C 1
ATOM 634 O O . TRP A 1 85 ? 2.971 -8.494 -0.802 1.00 90.81 85 TRP A O 1
ATOM 644 N N . ARG A 1 86 ? 4.305 -8.427 -2.604 1.00 91.44 86 ARG A N 1
ATOM 645 C CA . ARG A 1 86 ? 4.112 -9.810 -3.043 1.00 91.44 86 ARG A CA 1
ATOM 646 C C . ARG A 1 86 ? 5.470 -10.503 -3.081 1.00 91.44 86 ARG A C 1
ATOM 648 O O . ARG A 1 86 ? 6.490 -9.841 -3.250 1.00 91.44 86 ARG A O 1
ATOM 655 N N . ARG A 1 87 ? 5.458 -11.827 -2.964 1.00 89.06 87 ARG A N 1
ATOM 656 C CA . ARG A 1 87 ? 6.599 -12.686 -3.286 1.00 89.06 87 ARG A CA 1
ATOM 657 C C . ARG A 1 87 ? 6.270 -13.463 -4.555 1.00 89.06 87 ARG A C 1
ATOM 659 O O . ARG A 1 87 ? 5.110 -13.849 -4.731 1.00 89.06 87 ARG A O 1
ATOM 666 N N . ASP A 1 88 ? 7.228 -13.589 -5.463 1.00 80.00 88 ASP A N 1
ATOM 667 C CA . ASP A 1 88 ? 7.077 -14.465 -6.627 1.00 80.00 88 ASP A CA 1
ATOM 668 C C . ASP A 1 88 ? 7.338 -15.939 -6.253 1.00 80.00 88 ASP A C 1
ATOM 670 O O . ASP A 1 88 ? 7.525 -16.262 -5.078 1.00 80.00 88 ASP A O 1
ATOM 674 N N . GLY A 1 89 ? 7.299 -16.842 -7.241 1.00 79.56 89 GLY A N 1
ATOM 675 C CA . GLY A 1 89 ? 7.536 -18.276 -7.025 1.00 79.56 89 GLY A CA 1
ATOM 676 C C . GLY A 1 89 ? 8.961 -18.618 -6.574 1.00 79.56 89 GLY A C 1
ATOM 677 O O . GLY A 1 89 ? 9.173 -19.687 -6.017 1.00 79.56 89 GLY A O 1
ATOM 678 N N . GLU A 1 90 ? 9.910 -17.700 -6.758 1.00 80.69 90 GLU A N 1
ATOM 679 C CA . GLU A 1 90 ? 11.307 -17.826 -6.326 1.00 80.69 90 GLU A CA 1
ATOM 680 C C . GLU A 1 90 ? 11.552 -17.121 -4.977 1.00 80.69 90 GLU A C 1
ATOM 682 O O . GLU A 1 90 ? 12.664 -17.117 -4.459 1.00 80.69 90 GLU A O 1
ATOM 687 N N . GLY A 1 91 ? 10.513 -16.524 -4.378 1.00 84.12 91 GLY A N 1
ATOM 688 C CA . GLY A 1 91 ? 10.595 -15.813 -3.102 1.00 84.12 91 GLY A CA 1
ATOM 689 C C . GLY A 1 91 ? 11.057 -14.353 -3.201 1.00 84.12 91 GLY A C 1
ATOM 690 O O . GLY A 1 91 ? 11.114 -13.678 -2.162 1.00 84.12 91 GLY A O 1
ATOM 691 N N . ARG A 1 92 ? 11.310 -13.849 -4.418 1.00 86.31 92 ARG A N 1
ATOM 692 C CA . ARG A 1 92 ? 11.755 -12.477 -4.712 1.00 86.31 92 ARG A CA 1
ATOM 693 C C . ARG A 1 92 ? 10.689 -11.443 -4.384 1.00 86.31 92 ARG A C 1
ATOM 695 O O . ARG A 1 92 ? 9.484 -11.682 -4.533 1.00 86.31 92 ARG A O 1
ATOM 702 N N . VAL A 1 93 ? 11.123 -10.262 -3.955 1.00 89.75 93 VAL A N 1
ATOM 703 C CA . VAL A 1 93 ? 10.234 -9.176 -3.526 1.00 89.75 93 VAL A CA 1
ATOM 704 C C . VAL A 1 93 ? 9.694 -8.422 -4.741 1.00 89.75 93 VAL A C 1
ATOM 706 O O . VAL A 1 93 ? 10.409 -7.751 -5.489 1.00 89.75 93 VAL A O 1
ATOM 709 N N . ALA A 1 94 ? 8.375 -8.465 -4.915 1.00 90.94 94 ALA A N 1
ATOM 710 C CA . ALA A 1 94 ? 7.675 -7.789 -5.996 1.00 90.94 94 ALA A CA 1
ATOM 711 C C . ALA A 1 94 ? 6.611 -6.821 -5.463 1.00 90.94 94 ALA A C 1
ATOM 713 O O . ALA A 1 94 ? 5.897 -7.094 -4.499 1.00 90.94 94 ALA A O 1
ATOM 714 N N . CYS A 1 95 ? 6.435 -5.677 -6.128 1.00 92.62 95 CYS A N 1
ATOM 715 C CA . CYS A 1 95 ? 5.291 -4.815 -5.846 1.00 92.62 95 CYS A CA 1
ATOM 716 C C . CYS A 1 95 ? 3.989 -5.451 -6.347 1.00 92.62 95 CYS A C 1
ATOM 718 O O . CYS A 1 95 ? 3.996 -6.313 -7.232 1.00 92.62 95 CYS A O 1
ATOM 720 N N . ASN A 1 96 ? 2.850 -4.964 -5.849 1.00 93.19 96 ASN A N 1
ATOM 721 C CA . ASN A 1 96 ? 1.539 -5.495 -6.215 1.00 93.19 96 ASN A CA 1
ATOM 722 C C . ASN A 1 96 ? 1.320 -5.517 -7.734 1.00 93.19 96 ASN A C 1
ATOM 724 O O . ASN A 1 96 ? 0.794 -6.486 -8.266 1.00 93.19 96 ASN A O 1
ATOM 728 N N . ALA A 1 97 ? 1.738 -4.463 -8.434 1.00 90.12 97 ALA A N 1
ATOM 729 C CA . ALA A 1 97 ? 1.520 -4.360 -9.869 1.00 90.12 97 ALA A CA 1
ATOM 730 C C . ALA A 1 97 ? 2.422 -5.306 -10.682 1.00 90.12 97 ALA A C 1
ATOM 732 O O . ALA A 1 97 ? 1.941 -5.904 -11.637 1.00 90.12 97 ALA A O 1
ATOM 733 N N . CYS A 1 98 ? 3.694 -5.475 -10.306 1.00 89.50 98 CYS A N 1
ATOM 734 C CA . CYS A 1 98 ? 4.607 -6.396 -10.994 1.00 89.50 98 CYS A CA 1
ATOM 735 C C . CYS A 1 98 ? 4.228 -7.856 -10.737 1.00 89.50 98 CYS A C 1
ATOM 737 O O . CYS A 1 98 ? 4.164 -8.636 -11.680 1.00 89.50 98 CYS A O 1
ATOM 739 N N . GLY A 1 99 ? 3.893 -8.204 -9.490 1.00 91.38 99 GLY A N 1
ATOM 740 C CA . GLY A 1 99 ? 3.465 -9.562 -9.155 1.00 91.38 99 GLY A CA 1
ATOM 741 C C . GLY A 1 99 ? 2.143 -9.954 -9.823 1.00 91.38 99 GLY A C 1
ATOM 742 O O . GLY A 1 99 ? 1.995 -11.084 -10.277 1.00 91.38 99 GLY A O 1
ATOM 743 N N . LEU A 1 100 ? 1.186 -9.023 -9.932 1.00 90.69 100 LEU A N 1
ATOM 744 C CA . LEU A 1 100 ? -0.062 -9.275 -10.664 1.00 90.69 100 LEU A CA 1
ATOM 745 C C . LEU A 1 100 ? 0.159 -9.380 -12.176 1.00 90.69 100 LEU A C 1
ATOM 747 O O . LEU A 1 100 ? -0.452 -10.236 -12.806 1.00 90.69 100 LEU A O 1
ATOM 751 N N . TYR A 1 101 ? 1.028 -8.542 -12.749 1.00 91.50 101 TYR A N 1
ATOM 752 C CA . TYR A 1 101 ? 1.332 -8.586 -14.179 1.00 91.50 101 TYR A CA 1
ATOM 753 C C . TYR A 1 101 ? 1.965 -9.924 -14.574 1.00 91.50 101 TYR A C 1
ATOM 755 O O . TYR A 1 101 ? 1.493 -10.562 -15.508 1.00 91.50 101 TYR A O 1
ATOM 763 N N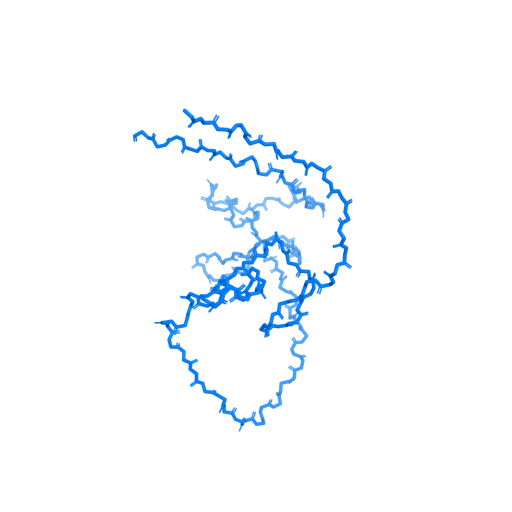 . TYR A 1 102 ? 2.962 -10.385 -13.813 1.00 90.06 102 TYR A N 1
ATOM 764 C CA . TYR A 1 102 ? 3.618 -11.668 -14.064 1.00 90.06 102 TYR A CA 1
ATOM 765 C C . TYR A 1 102 ? 2.639 -12.843 -13.950 1.00 90.06 102 TYR A C 1
ATOM 767 O O . TYR A 1 102 ? 2.618 -13.713 -14.811 1.00 90.06 102 TYR A O 1
ATOM 775 N N . LYS A 1 103 ? 1.755 -12.834 -12.943 1.00 86.50 103 LYS A N 1
ATOM 776 C CA . LYS A 1 103 ? 0.725 -13.874 -12.786 1.00 86.50 103 LYS A CA 1
ATOM 777 C C . LYS A 1 103 ? -0.275 -13.914 -13.950 1.00 86.50 103 LYS A C 1
ATOM 779 O O . LYS A 1 103 ? -0.770 -14.986 -14.269 1.00 86.50 103 LYS A O 1
ATOM 784 N N 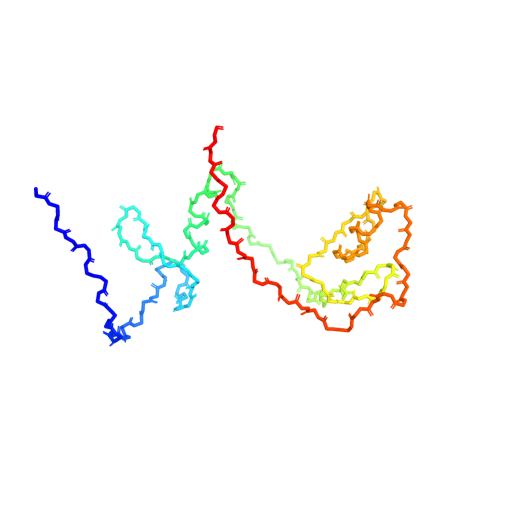. LEU A 1 104 ? -0.601 -12.765 -14.544 1.00 89.25 104 LEU A N 1
ATOM 785 C CA . LEU A 1 104 ? -1.585 -12.681 -15.626 1.00 89.25 104 LEU A CA 1
ATOM 786 C C . LEU A 1 104 ? -0.979 -12.955 -17.009 1.00 89.25 104 LEU A C 1
ATOM 788 O O . LEU A 1 104 ? -1.636 -13.561 -17.847 1.00 89.25 104 LEU A O 1
ATOM 792 N N . HIS A 1 105 ? 0.246 -12.487 -17.255 1.00 89.00 105 HIS A N 1
ATOM 793 C CA . HIS A 1 105 ? 0.863 -12.490 -18.586 1.00 89.00 105 HIS A CA 1
ATOM 794 C C . HIS A 1 105 ? 2.059 -13.439 -18.722 1.00 89.00 105 HIS A C 1
ATOM 796 O O . HIS A 1 105 ? 2.577 -13.588 -19.822 1.00 89.00 105 HIS A O 1
ATOM 802 N N . GLY A 1 106 ? 2.545 -14.032 -17.628 1.00 87.88 106 GLY A N 1
ATOM 803 C CA . GLY A 1 106 ? 3.732 -14.895 -17.634 1.00 87.88 106 GLY A CA 1
ATOM 804 C C . GLY A 1 106 ? 5.051 -14.174 -17.947 1.00 87.88 106 GLY A C 1
ATOM 805 O O . GLY A 1 106 ? 6.074 -14.826 -18.110 1.00 87.88 106 GLY A O 1
ATOM 806 N N . ALA A 1 107 ? 5.049 -12.840 -18.037 1.00 86.75 107 ALA A N 1
ATOM 807 C CA . ALA A 1 107 ? 6.208 -12.031 -18.408 1.00 86.75 107 ALA A CA 1
ATOM 808 C C . ALA A 1 107 ? 6.441 -10.878 -17.423 1.00 86.75 107 ALA A C 1
ATOM 810 O O . ALA A 1 107 ? 5.538 -10.453 -16.697 1.00 86.75 107 ALA A O 1
ATOM 811 N N . HIS A 1 108 ? 7.664 -10.345 -17.393 1.00 85.00 108 HIS A N 1
ATOM 812 C CA . HIS A 1 108 ? 8.008 -9.192 -16.564 1.00 85.00 108 HIS A CA 1
ATOM 813 C C . HIS A 1 108 ? 7.312 -7.913 -17.039 1.00 85.00 108 HIS A C 1
ATOM 815 O O . HIS A 1 108 ? 7.179 -7.655 -18.234 1.00 85.00 108 HIS A O 1
ATOM 821 N N . ARG A 1 109 ? 6.884 -7.078 -16.083 1.00 83.38 109 ARG A N 1
ATOM 822 C CA . ARG A 1 109 ? 6.180 -5.831 -16.389 1.00 83.38 109 ARG A CA 1
ATOM 823 C C . ARG A 1 109 ? 7.135 -4.834 -17.060 1.00 83.38 109 ARG A C 1
ATOM 825 O O . ARG A 1 109 ? 8.152 -4.501 -16.451 1.00 83.38 109 ARG A O 1
ATOM 832 N N . PRO A 1 110 ? 6.805 -4.287 -18.243 1.00 86.06 110 PRO A N 1
ATOM 833 C CA . PRO A 1 110 ? 7.646 -3.287 -18.889 1.00 86.06 110 PRO A CA 1
ATOM 834 C C . PRO A 1 110 ? 7.699 -1.994 -18.063 1.00 86.06 110 PRO A C 1
ATOM 836 O O . PRO A 1 110 ? 6.676 -1.502 -17.567 1.00 86.06 110 PRO A O 1
ATOM 839 N N . VAL A 1 111 ? 8.899 -1.416 -17.940 1.00 75.31 111 VAL A N 1
ATOM 840 C CA . VAL A 1 111 ? 9.171 -0.245 -17.083 1.00 75.31 111 VAL A CA 1
ATOM 841 C C . VAL A 1 111 ? 8.371 0.988 -17.522 1.00 75.31 111 VAL A C 1
ATOM 843 O O . VAL A 1 111 ? 7.905 1.744 -16.670 1.00 75.31 111 VAL A O 1
ATOM 846 N N . GLY A 1 112 ? 8.090 1.133 -18.823 1.00 77.75 112 GLY A N 1
ATOM 847 C CA . GLY A 1 112 ? 7.265 2.220 -19.372 1.00 77.75 112 GLY A CA 1
ATOM 848 C C . GLY A 1 112 ? 5.813 2.248 -18.871 1.00 77.75 112 GLY A C 1
ATOM 849 O O . GLY A 1 112 ? 5.133 3.261 -18.996 1.00 77.75 112 GLY A O 1
ATOM 850 N N . MET A 1 113 ? 5.326 1.170 -18.245 1.00 75.81 113 MET A N 1
ATOM 851 C CA . MET A 1 113 ? 3.983 1.118 -17.654 1.00 75.81 113 MET A CA 1
ATOM 852 C C . MET A 1 113 ? 3.950 1.602 -16.193 1.00 75.81 113 MET A C 1
ATOM 854 O O . MET A 1 113 ? 2.877 1.655 -15.573 1.00 75.81 113 MET A O 1
ATOM 858 N N . LYS A 1 114 ? 5.110 1.895 -15.590 1.00 75.44 114 LYS A N 1
ATOM 859 C CA . LYS A 1 114 ? 5.209 2.360 -14.203 1.00 75.44 114 LYS A CA 1
ATOM 860 C C . LYS A 1 114 ? 4.622 3.768 -14.093 1.00 75.44 114 LYS A C 1
ATOM 862 O O . LYS A 1 114 ? 5.008 4.680 -14.809 1.00 75.44 114 LYS A O 1
ATOM 867 N N . ARG A 1 115 ? 3.692 3.953 -13.155 1.00 77.50 115 ARG A N 1
ATOM 868 C CA . ARG A 1 115 ? 3.138 5.268 -12.806 1.00 77.50 115 ARG A CA 1
ATOM 869 C C . ARG A 1 115 ? 3.773 5.750 -11.510 1.00 77.50 115 ARG A C 1
ATOM 871 O O . ARG A 1 115 ? 3.877 4.965 -10.571 1.00 77.50 115 ARG A O 1
ATOM 878 N N . ALA A 1 116 ? 4.144 7.027 -11.459 1.00 71.81 116 ALA A N 1
ATOM 879 C CA . ALA A 1 116 ? 4.719 7.645 -10.264 1.00 71.81 116 ALA A CA 1
ATOM 880 C C . ALA A 1 116 ? 3.698 7.774 -9.118 1.00 71.81 116 ALA A C 1
ATOM 882 O O . ALA A 1 116 ? 4.047 7.613 -7.955 1.00 71.81 116 ALA A O 1
ATOM 883 N N . MET A 1 117 ? 2.420 8.009 -9.442 1.00 77.00 117 MET A N 1
ATOM 884 C CA . MET A 1 117 ? 1.364 8.224 -8.451 1.00 77.00 117 MET A CA 1
ATOM 885 C C . MET A 1 117 ? 0.461 6.992 -8.282 1.00 77.00 117 MET A C 1
ATOM 887 O O . MET A 1 117 ? -0.087 6.457 -9.253 1.00 77.00 117 MET A O 1
ATOM 891 N N . ILE A 1 118 ? 0.243 6.572 -7.031 1.00 81.00 118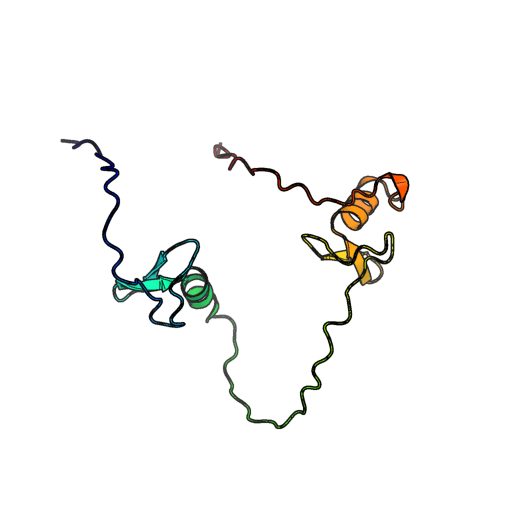 ILE A N 1
ATOM 892 C CA . ILE A 1 118 ? -0.687 5.489 -6.679 1.00 81.00 118 ILE A CA 1
ATOM 893 C C . ILE A 1 118 ? -2.107 6.063 -6.569 1.00 81.00 118 ILE A C 1
ATOM 895 O O . ILE A 1 118 ? -2.445 6.750 -5.607 1.00 81.00 118 ILE A O 1
ATOM 899 N N . LYS A 1 119 ? -2.972 5.753 -7.542 1.00 80.94 119 LYS A N 1
ATOM 900 C CA . LYS A 1 119 ? -4.387 6.162 -7.522 1.00 80.94 119 LYS A CA 1
ATOM 901 C C . LYS A 1 119 ? -5.221 5.185 -6.688 1.00 80.94 119 LYS A C 1
ATOM 903 O O . LYS A 1 119 ? -5.331 4.009 -7.035 1.00 80.94 119 LYS A O 1
ATOM 908 N N . ARG A 1 120 ? -5.863 5.678 -5.625 1.00 78.56 120 ARG A N 1
ATOM 909 C CA . ARG A 1 120 ? -6.849 4.907 -4.849 1.00 78.56 120 ARG A CA 1
ATOM 910 C C . ARG A 1 120 ? -8.166 4.839 -5.626 1.00 78.56 120 ARG A C 1
ATOM 912 O O . ARG A 1 120 ? -8.682 5.864 -6.063 1.00 78.56 120 ARG A O 1
ATOM 919 N N . ARG A 1 121 ? -8.713 3.636 -5.816 1.00 76.81 121 ARG A N 1
ATOM 920 C CA . ARG A 1 121 ? -10.069 3.449 -6.356 1.00 76.81 121 ARG A CA 1
ATOM 921 C C . ARG A 1 121 ? -11.047 3.360 -5.187 1.00 76.81 121 ARG A C 1
ATOM 923 O O . ARG A 1 121 ? -10.775 2.626 -4.239 1.00 76.81 121 ARG A O 1
ATOM 930 N N . LYS A 1 122 ? -12.176 4.076 -5.256 1.00 80.88 122 LYS A N 1
ATOM 931 C CA . LYS A 1 122 ? -13.295 3.857 -4.329 1.00 80.88 122 LYS A CA 1
ATOM 932 C C . LYS A 1 122 ? -13.847 2.461 -4.619 1.00 80.88 122 LYS A C 1
ATOM 934 O O . LYS A 1 122 ? -14.351 2.223 -5.713 1.00 80.88 122 LYS A O 1
ATOM 939 N N . ARG A 1 123 ? -13.682 1.525 -3.682 1.00 75.50 123 ARG A N 1
ATOM 940 C CA . ARG A 1 123 ? -14.351 0.224 -3.766 1.00 75.50 123 ARG A CA 1
ATOM 941 C C . ARG A 1 123 ? -15.827 0.475 -3.491 1.00 75.50 123 ARG A C 1
ATOM 943 O O . ARG A 1 123 ? -16.187 0.828 -2.373 1.00 75.50 123 ARG A O 1
ATOM 950 N N . LEU A 1 124 ? -16.658 0.339 -4.518 1.00 76.69 124 LEU A N 1
ATOM 951 C CA . LEU A 1 124 ? -18.079 0.124 -4.296 1.00 76.69 124 LEU A CA 1
ATOM 952 C C . LEU A 1 124 ? -18.170 -1.253 -3.645 1.00 76.69 124 LEU A C 1
ATOM 954 O O . LEU A 1 124 ? -17.674 -2.227 -4.212 1.00 76.69 124 LEU A O 1
ATOM 958 N N . HIS A 1 125 ? -18.704 -1.320 -2.429 1.00 64.25 125 HIS A N 1
ATOM 959 C CA . HIS A 1 125 ? -19.047 -2.599 -1.828 1.00 64.25 125 HIS A CA 1
ATOM 960 C C . HIS A 1 125 ? -20.145 -3.190 -2.707 1.00 64.25 125 HIS A C 1
ATOM 962 O O . HIS A 1 125 ? -21.295 -2.766 -2.638 1.00 64.25 125 HIS A O 1
ATOM 968 N N . SER A 1 126 ? -19.771 -4.099 -3.603 1.00 61.09 126 SER A N 1
ATOM 969 C CA . SER A 1 126 ? -20.725 -4.930 -4.312 1.00 61.09 126 SER A CA 1
ATOM 970 C C . SER A 1 126 ? -21.421 -5.764 -3.248 1.00 61.09 126 SER A C 1
ATOM 972 O O . SER A 1 126 ? -20.841 -6.721 -2.733 1.00 61.09 126 SER A O 1
ATOM 974 N N . THR A 1 127 ? -22.638 -5.369 -2.882 1.00 60.06 127 THR A N 1
ATOM 975 C CA . THR A 1 127 ? -23.606 -6.249 -2.239 1.00 60.06 127 THR A CA 1
ATOM 976 C C . THR A 1 127 ? -23.887 -7.372 -3.232 1.00 60.06 127 THR A C 1
ATOM 978 O O . THR A 1 127 ? -24.805 -7.307 -4.046 1.00 60.06 127 THR A O 1
ATOM 981 N N . ALA A 1 128 ? -23.008 -8.375 -3.238 1.00 51.06 128 ALA A N 1
ATOM 982 C CA . ALA A 1 128 ? -23.241 -9.619 -3.937 1.00 51.06 128 ALA A CA 1
ATOM 983 C C . ALA A 1 128 ? -24.507 -10.211 -3.317 1.00 51.06 128 ALA A C 1
ATOM 985 O O . ALA A 1 128 ? -24.508 -10.629 -2.159 1.00 51.06 128 ALA A O 1
ATOM 986 N N . ARG A 1 129 ? -25.611 -10.138 -4.064 1.00 54.72 129 ARG A N 1
ATOM 987 C CA . ARG A 1 129 ? -26.814 -10.896 -3.755 1.00 54.72 129 ARG A CA 1
ATOM 988 C C . ARG A 1 129 ? -26.401 -12.360 -3.723 1.00 54.72 129 ARG A C 1
ATOM 990 O O . ARG A 1 129 ? -25.898 -12.879 -4.714 1.00 54.72 129 ARG A O 1
ATOM 997 N N . VAL A 1 130 ? -26.586 -12.967 -2.560 1.00 52.69 130 VAL A N 1
ATOM 998 C CA . VAL A 1 130 ? -26.694 -14.412 -2.411 1.00 52.69 130 VAL A CA 1
ATOM 999 C C . VAL A 1 130 ? -27.853 -14.856 -3.306 1.00 52.69 130 VAL A C 1
ATOM 1001 O O . VAL A 1 130 ? -28.927 -14.249 -3.277 1.00 52.69 130 VAL A O 1
ATOM 1004 N N . SER A 1 131 ? -27.611 -15.850 -4.148 1.00 51.69 131 SER A N 1
ATOM 1005 C CA . SER A 1 131 ? -28.632 -16.651 -4.823 1.00 51.69 131 SER A CA 1
ATOM 1006 C C . SER A 1 131 ? -28.292 -18.106 -4.572 1.00 51.69 131 SER A C 1
ATOM 1008 O O . SER A 1 131 ? -27.076 -18.406 -4.581 1.00 51.69 131 SER A O 1
#

Radius of gyration: 22.81 Å; chains: 1; bounding box: 67×37×49 Å

pLDDT: mean 71.66, std 17.65, range [34.06, 93.19]

Foldseek 3Di:
DDDDDDPDPDDDDPPQQAAPVPRDSDAPDWDADPVRHIHHPVVVVVVVVVPDDDDDDDDDPDPPDPPVPPQQAAPQARDSDAPDWDADPVRGIHHPVQRVCCVVPVDGDDNVVDDPDDDDDPDDPPPPDDD

InterPro domains:
  IPR000679 Zinc finger, GATA-type [PF00320] (19-47)
  IPR000679 Zinc finger, GATA-type [PF00320] (74-106)
  IPR000679 Zinc finger, GATA-type [PR00619] (70-87)
  IPR000679 Zinc finger, GATA-type [PR00619] (88-105)
  IPR000679 Zinc finger, GATA-type [PS00344] (19-43)
  IPR000679 Zinc finger, GATA-type [PS00344] (74-98)
  IPR000679 Zinc finger, GATA-type [PS50114] (18-57)
  IPR000679 Zinc finger, GATA-type [PS50114] (74-121)
  IPR000679 Zinc finger, GATA-type [SM00401] (13-59)
  IPR000679 Zinc finger, GATA-type [SM00401] (68-118)
  IPR000679 Zinc finger, GATA-type [cd00202] (18-44)
  IPR000679 Zinc finger, GATA-type [cd00202] (74-124)
  IPR013088 Zinc finger, NHR/GATA-type [G3DSA:3.30.50.10] (14-56)
  IPR013088 Zinc finger, NHR/GATA-type [G3DSA:3.30.50.10] (69-127)
  IPR039355 Transcription factor GATA [PTHR10071] (64-125)

Sequence (131 aa):
MASKGTCNNNLKVITKTSCVNCGTTETPLWRRDSEGKTICNACGENYDRRLISTPFTFSFEFGGEEVALGATCCENCGTKTTPLWRRDGEGRVACNACGLYYKLHGAHRPVGMKRAMIKRRKRLHSTARVS

Organism: NCBI:txid708437

Secondary structure (DSSP, 8-state):
-------------------TTT--S--SSEEE-TT--EEEHHHHHHHTTTTS----------------------TTT--S--SSEEE-TT--EEEHHHHHHHHHHSSPPPGGG--SS-PPP----------

=== Feature glossary ===
The record interleaves many kinds of information about one protein. Here is each kind framed as the question it answers.

Q: What known structures does this most resemble?
A: Structural nearest neighbors (via Foldseek easy-search vs the PDB). Reported per hit: target PDB id, E-value, and alignment TM-score. A TM-score above ~0.5 is the conventional threshold for 'same fold'.

Q: Where is each backbone atom in 3D?
A: The mmCIF table is the protein's shape written out atom by atom. For each backbone N, Cα, C, and carbonyl O, it records an (x, y, z) coordinate triple in Å plus the residue type, chain letter, and residue number.

Q: What are the backbone torsion angles?
A: The φ/ψ torsion pair specifies the backbone conformation at each residue. φ rotates about the N–Cα bond, ψ about the Cα–C bond. Steric clashes forbid most of the (φ, ψ) plane — the allowed regions (α-helix basin, β-sheet basin, left-handed helix) are the Ramachandran-allowed regions.

Q: Which residues are buried vs exposed?
A: Solvent-accessible surface area (SASA) is the area in Å² traced out by the centre of a 1.4 Å probe sphere (a water molecule) rolled over the protein's van der Waals surface (Shrake–Rupley / Lee–Richards construction). Buried residues have near-zero SASA; fully exposed residues can exceed 200 Å². The total SASA scales roughly with the number of surface residues.

Q: How confident is the AlphaFold model at each residue?
A: pLDDT is the predicted lDDT-Cα score: AlphaFold's confidence that the local environment of each residue (all inter-atomic distances within 15 Å) is correctly placed. It is a per-residue number between 0 and 100, with higher meaning more reliable.

Q: What does the local fold look like, residue by residue?
A: 3Di is Foldseek's structural alphabet. Each residue is assigned one of twenty discrete states based on how its Cα sits relative to its spatial (not sequential) neighbors. Aligning 3Di strings finds structural homologs roughly as well as full 3D superposition, but orders of magnitude faster.

Q: How big and how compact is the whole molecule?
A: Radius of gyration (Rg) is the root-mean-square distance of Cα atoms from their centroid — a single number for overall size and compactness. A globular domain of N residues has Rg ≈ 2.2·N^0.38 Å; an extended or disordered chain has a much larger Rg. The Cα contact count is the number of residue pairs whose Cα atoms are within 8 Å and are more than four positions apart in sequence — a standard proxy for tertiary packing density. The bounding box is the smallest axis-aligned box enclosing all Cα atoms.

Q: Which residues are in helices, strands, or loops?
A: DSSP 8-state secondary structure assigns each residue one of H (α-helix), G (3₁₀-helix), I (π-helix), E (extended β-strand), B (isolated β-bridge), T (hydrogen-bonded turn), S (bend), or '-' (coil). The assignment is computed from backbone hydrogen-bond geometry via the Kabsch–Sander algorithm.

Q: How mobile is each atom in the crystal?
A: Crystallographic B-factors measure how much each atom's electron density is smeared out, in Å². They rise in mobile loops and surface residues and fall in the buried interior. In AlphaFold models this column is repurposed to hold pLDDT instead.

Q: What if only a Cα trace is available?
A: P-SEA three-state annotation labels each residue as helix, strand, or coil based purely on the geometry of the Cα trace. It serves as a fallback when the full backbone (and thus DSSP) is unavailable.

Q: What family and function is it annotated with?
A: Database cross-references. InterPro integrates a dozen domain/family signature databases into unified entries with residue-range hits. GO terms attach function/process/location labels with evidence codes. CATH codes position the fold in a four-level structural taxonomy. Organism is the NCBI-taxonomy species name.

Q: Are the domains correctly placed relative to each other?
A: Predicted Aligned Error (PAE) is an AlphaFold confidence matrix: entry (i, j) is the expected error in the position of residue j, in ångströms, when the prediction is superimposed on the true structure at residue i. Low PAE within a block of residues means that block is internally rigid and well-predicted; high PAE between two blocks means their relative placement is uncertain even if each block individually is confident.

Q: What do the diagnostic plots show?
A: Three diagnostic plots accompany the record. The Cα contact map visualizes the tertiary structure as a 2D adjacency matrix (8 Å cutoff, sequence-local contacts suppressed). The Ramachandran plot shows the distribution of backbone (φ, ψ) torsions, with points in the α and β basins reflecting secondary structure content. The PAE plot shows AlphaFold's inter-residue confidence as a color matrix.

Q: What is the amino-acid chain?
A: Primary structure: the covalent order of the twenty standard amino acids along the backbone. Two proteins with the same sequence will (almost always) fold to the same structure; two with 30% identity often share a fold but not the details.

Q: What do the rendered images show?
A: The six renders are orthographic views along the three Cartesian axes in both directions. Representation (cartoon, sticks, or surface) and color scheme (sequence-rainbow or by-chain) vary across proteins so the training set covers all the common visualization conventions.